Protein AF-H3AM82-F1 (afdb_monomer)

Radius of gyration: 38.77 Å; Cα contacts (8 Å, |Δi|>4): 24; chains: 1; bounding box: 71×53×118 Å

pLDDT: mean 71.91, std 22.45, range [28.64, 97.62]

InterPro domains:
  IPR007964 M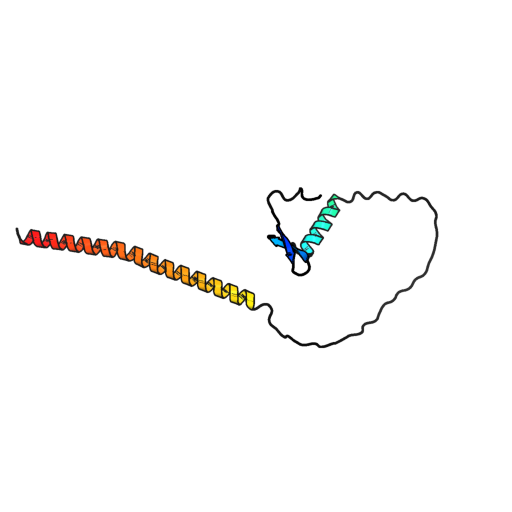ICOS complex subunit MIC19/MIC25 [PF05300] (30-139)
  IPR042860 MICOS complex subunit MIC25 [PTHR47609] (1-139)

Nearest PDB structures (foldseek):
  2baf-assembly1_A  TM=1.694E-01  e=1.705E+00  Bos taurus
  4u17-assembly2_B-2  TM=2.893E-01  e=9.163E+00  Homo sapiens

Sequence (139 aa):
MGGAGSRGRSVSFGRDEEERIRVLRGVRLSEDVVNRMKESSSVWGESKPHVMDTGPQRPTREKSPHVGTAGPLTSEFIGGRGGKNEFFPRRFEREQAMVQEELERLARLERRATSENPNLALLREQAMTDQERQRTKQL

Structure (mmCIF, N/CA/C/O backbone):
data_AF-H3AM82-F1
#
_entry.id   AF-H3AM82-F1
#
loop_
_atom_site.group_PDB
_atom_site.id
_atom_site.type_symbol
_atom_site.label_atom_id
_atom_site.label_alt_id
_atom_site.label_comp_id
_atom_site.label_asym_id
_atom_site.label_entity_id
_atom_site.label_seq_id
_atom_site.pdbx_PDB_ins_code
_atom_site.Cartn_x
_atom_site.Cartn_y
_atom_site.Cartn_z
_atom_site.occupancy
_atom_site.B_iso_or_equiv
_atom_site.auth_seq_id
_atom_site.auth_comp_id
_atom_site.auth_asym_id
_atom_site.auth_atom_id
_atom_site.pdbx_PDB_model_num
ATOM 1 N N . MET A 1 1 ? 29.550 13.675 -14.569 1.00 45.97 1 MET A N 1
ATOM 2 C CA . MET A 1 1 ? 28.864 13.144 -13.368 1.00 45.97 1 MET A CA 1
ATOM 3 C C . MET A 1 1 ? 27.475 13.778 -13.298 1.00 45.97 1 MET A C 1
ATOM 5 O O . MET A 1 1 ? 27.344 14.877 -12.781 1.00 45.97 1 MET A O 1
ATOM 9 N N . GLY A 1 2 ? 26.470 13.169 -13.938 1.00 56.69 2 GLY A N 1
ATOM 10 C CA . GLY A 1 2 ? 25.119 13.730 -14.073 1.00 56.69 2 GLY A CA 1
ATOM 11 C C . GLY A 1 2 ? 24.127 13.010 -13.163 1.00 56.69 2 GLY A C 1
ATOM 12 O O . GLY A 1 2 ? 23.842 11.839 -13.379 1.00 56.69 2 GLY A O 1
ATOM 13 N N . GLY A 1 3 ? 23.620 13.704 -12.145 1.00 54.62 3 GLY A N 1
ATOM 14 C CA . GLY A 1 3 ? 22.635 13.159 -11.202 1.00 54.62 3 GLY A CA 1
ATOM 15 C C . GLY A 1 3 ? 21.874 14.229 -10.414 1.00 54.62 3 GLY A C 1
ATOM 16 O O . GLY A 1 3 ? 21.333 13.941 -9.355 1.00 54.62 3 GLY A O 1
ATOM 17 N N . ALA A 1 4 ? 21.847 15.476 -10.891 1.00 53.22 4 ALA A N 1
ATOM 18 C CA . ALA A 1 4 ? 21.400 16.624 -10.095 1.00 53.22 4 ALA A CA 1
ATOM 19 C C . ALA A 1 4 ? 19.875 16.891 -10.111 1.00 53.22 4 ALA A C 1
ATOM 21 O O . ALA A 1 4 ? 19.436 17.896 -9.563 1.00 53.22 4 ALA A O 1
ATOM 22 N N . GLY A 1 5 ? 19.051 16.031 -10.728 1.00 57.28 5 GLY A N 1
ATOM 23 C CA . GLY A 1 5 ? 17.631 16.336 -10.986 1.00 57.28 5 GLY A CA 1
ATOM 24 C C . GLY A 1 5 ? 16.586 15.645 -10.098 1.00 57.28 5 GLY A C 1
ATOM 25 O O . GLY A 1 5 ? 15.449 16.103 -10.036 1.00 57.28 5 GLY A O 1
ATOM 26 N N . SER A 1 6 ? 16.909 14.548 -9.405 1.00 62.16 6 SER A N 1
ATOM 27 C CA . SER A 1 6 ? 15.907 13.726 -8.700 1.00 62.16 6 SER A CA 1
ATOM 28 C C . SER A 1 6 ? 15.916 13.960 -7.191 1.00 62.16 6 SER A C 1
ATOM 30 O O . SER A 1 6 ? 16.193 13.056 -6.401 1.00 62.16 6 SER A O 1
ATOM 32 N N . ARG A 1 7 ? 15.620 15.190 -6.767 1.00 59.44 7 ARG A N 1
ATOM 33 C CA . ARG A 1 7 ? 15.532 15.543 -5.344 1.00 59.44 7 ARG A CA 1
ATOM 34 C C . ARG A 1 7 ? 14.379 14.750 -4.692 1.00 59.44 7 ARG A C 1
ATOM 36 O O . ARG A 1 7 ? 13.219 15.099 -4.859 1.00 59.44 7 ARG A O 1
ATOM 43 N N . GLY A 1 8 ? 14.706 13.643 -4.012 1.00 72.50 8 GLY A N 1
ATOM 44 C CA . GLY A 1 8 ? 13.766 12.792 -3.257 1.00 72.50 8 GLY A CA 1
ATOM 45 C C . GLY A 1 8 ? 13.590 11.344 -3.743 1.00 72.50 8 GLY A C 1
ATOM 46 O O . GLY A 1 8 ? 12.859 10.589 -3.108 1.00 72.50 8 GLY A O 1
ATOM 47 N N . ARG A 1 9 ? 14.242 10.920 -4.835 1.00 79.38 9 ARG A N 1
ATOM 48 C CA . ARG A 1 9 ? 14.181 9.525 -5.320 1.00 79.38 9 ARG A CA 1
ATOM 49 C C . ARG A 1 9 ? 15.576 8.901 -5.287 1.00 79.38 9 ARG A C 1
ATOM 51 O O . ARG A 1 9 ? 16.477 9.415 -5.942 1.00 79.38 9 ARG A O 1
ATOM 58 N N . SER A 1 10 ? 15.750 7.816 -4.530 1.00 83.12 10 SER A N 1
ATOM 59 C CA . SER A 1 10 ? 16.997 7.043 -4.471 1.00 83.12 10 SER A CA 1
ATOM 60 C C . SER A 1 10 ? 16.877 5.738 -5.258 1.00 83.12 10 SER A C 1
ATOM 62 O O . SER A 1 10 ? 15.808 5.129 -5.326 1.00 83.12 10 SER A O 1
ATOM 64 N N . VAL A 1 11 ? 17.987 5.320 -5.864 1.00 89.06 11 VAL A N 1
ATOM 65 C CA . VAL A 1 11 ? 18.121 4.065 -6.611 1.00 89.06 11 VAL A CA 1
ATOM 66 C C . VAL A 1 11 ? 19.359 3.355 -6.081 1.00 89.06 11 VAL A C 1
ATOM 68 O O . VAL A 1 11 ? 20.389 4.000 -5.889 1.00 89.06 11 VAL A O 1
ATOM 71 N N . SER A 1 12 ? 19.267 2.051 -5.825 1.00 89.19 12 SER A N 1
ATOM 72 C CA . SER A 1 12 ? 20.429 1.237 -5.457 1.00 89.19 12 SER A CA 1
ATOM 73 C C . SER A 1 12 ? 20.853 0.339 -6.613 1.00 89.19 12 SER A C 1
ATOM 75 O O . SER A 1 12 ? 20.01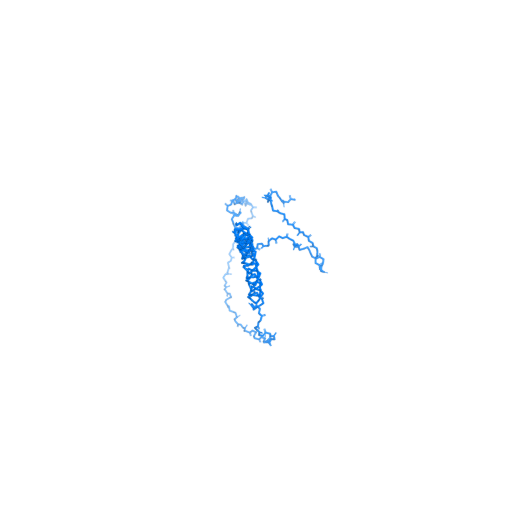6 -0.204 -7.339 1.00 89.19 12 SER A O 1
ATOM 77 N N . PHE A 1 13 ? 22.165 0.184 -6.768 1.00 93.44 13 PHE A N 1
ATOM 78 C CA . PHE A 1 13 ? 22.790 -0.621 -7.813 1.00 93.44 13 PHE A CA 1
ATOM 79 C C . PHE A 1 13 ? 23.539 -1.801 -7.189 1.00 93.44 13 PHE A C 1
ATOM 81 O O . PHE A 1 13 ? 24.046 -1.691 -6.075 1.00 93.44 13 PHE A O 1
ATOM 88 N N . GLY A 1 14 ? 23.613 -2.914 -7.910 1.00 93.94 14 GLY A N 1
ATOM 89 C CA . GLY A 1 14 ? 24.352 -4.119 -7.530 1.00 93.94 14 GLY A CA 1
ATOM 90 C C . GLY A 1 14 ? 24.839 -4.863 -8.768 1.00 93.94 14 GLY A C 1
ATOM 91 O O . GLY A 1 14 ? 24.479 -4.482 -9.881 1.00 93.94 14 GLY A O 1
ATOM 92 N N . ARG A 1 15 ? 25.660 -5.899 -8.593 1.00 95.81 15 ARG A N 1
ATOM 93 C CA . ARG A 1 15 ? 26.094 -6.780 -9.688 1.00 95.81 15 ARG A CA 1
ATOM 94 C C . ARG A 1 15 ? 25.287 -8.078 -9.706 1.00 95.81 15 ARG A C 1
ATOM 96 O O . ARG A 1 15 ? 24.867 -8.539 -8.648 1.00 95.81 15 ARG A O 1
ATOM 103 N N . ASP A 1 16 ? 25.037 -8.608 -10.899 1.00 91.06 16 ASP A N 1
ATOM 104 C CA . ASP A 1 16 ? 24.492 -9.956 -11.097 1.00 91.06 16 ASP A CA 1
ATOM 105 C C . ASP A 1 16 ? 25.603 -11.022 -11.153 1.00 91.06 16 ASP A C 1
ATOM 107 O O . ASP A 1 16 ? 26.782 -10.707 -11.004 1.00 91.06 16 ASP A O 1
ATOM 111 N N . GLU A 1 17 ? 25.216 -12.281 -11.371 1.00 93.06 17 GLU A N 1
ATOM 112 C CA . GLU A 1 17 ? 26.121 -13.437 -11.497 1.00 93.06 17 GLU A CA 1
ATOM 113 C C . GLU A 1 17 ? 27.089 -13.318 -12.689 1.00 93.06 17 GLU A C 1
ATOM 115 O O . GLU A 1 17 ? 28.150 -13.935 -12.694 1.00 93.06 17 GLU A O 1
ATOM 120 N N . GLU A 1 18 ? 26.760 -12.480 -13.677 1.00 95.62 18 GLU A N 1
ATOM 121 C CA . GLU A 1 18 ? 27.612 -12.165 -14.825 1.00 95.62 18 GLU A CA 1
ATOM 122 C C . GLU A 1 18 ? 28.394 -10.850 -14.643 1.00 95.62 18 GLU A C 1
ATOM 124 O O . GLU A 1 18 ? 28.855 -10.258 -15.621 1.00 95.62 18 GLU A O 1
ATOM 129 N N . GLU A 1 19 ? 28.526 -10.364 -13.404 1.00 92.75 19 GLU A N 1
ATOM 130 C CA . GLU A 1 19 ? 29.227 -9.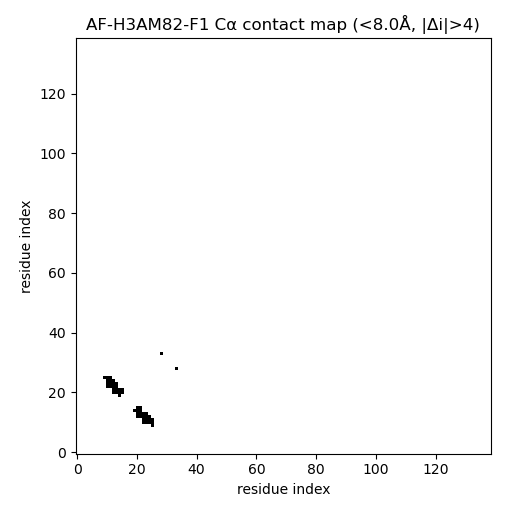127 -13.034 1.00 92.75 19 GLU A CA 1
ATOM 131 C C . GLU A 1 19 ? 28.654 -7.841 -13.677 1.00 92.75 19 GLU A C 1
ATOM 133 O O . GLU A 1 19 ? 29.288 -6.778 -13.671 1.00 92.75 19 GLU A O 1
ATOM 138 N N . ARG A 1 20 ? 27.424 -7.881 -14.203 1.00 95.19 20 ARG A N 1
ATOM 139 C CA . ARG A 1 20 ? 26.747 -6.729 -14.817 1.00 95.19 20 ARG A CA 1
ATOM 140 C C . ARG A 1 20 ? 26.046 -5.886 -13.766 1.00 95.19 20 ARG A C 1
ATOM 142 O O . ARG A 1 20 ? 25.338 -6.394 -12.899 1.00 95.19 20 ARG A O 1
ATOM 149 N N . ILE A 1 21 ? 26.171 -4.564 -13.891 1.00 93.50 21 ILE A N 1
ATOM 150 C CA . ILE A 1 21 ? 25.464 -3.620 -13.019 1.00 93.50 21 ILE A CA 1
ATOM 151 C C . ILE A 1 21 ? 23.961 -3.679 -13.308 1.00 93.50 21 ILE A C 1
ATOM 153 O O . ILE A 1 21 ? 23.512 -3.464 -14.435 1.00 93.50 21 ILE A O 1
ATOM 157 N N . ARG A 1 22 ? 23.172 -3.902 -12.261 1.00 90.88 22 ARG A N 1
ATOM 158 C CA . ARG A 1 22 ? 21.710 -3.877 -12.274 1.00 90.88 22 ARG A CA 1
ATOM 159 C C . ARG A 1 22 ? 21.170 -2.991 -11.166 1.00 90.88 22 ARG A C 1
ATOM 161 O O . ARG A 1 22 ? 21.858 -2.662 -10.203 1.00 90.88 22 ARG A O 1
ATOM 168 N N . VAL A 1 23 ? 19.906 -2.615 -11.307 1.00 90.81 23 VAL A N 1
ATOM 169 C CA . VAL A 1 23 ? 19.164 -1.906 -10.264 1.00 90.81 23 VAL A CA 1
ATOM 170 C C . VAL A 1 23 ? 18.641 -2.928 -9.257 1.00 90.81 23 VAL A C 1
ATOM 172 O O . VAL A 1 23 ? 17.904 -3.832 -9.638 1.00 90.81 23 VAL A O 1
ATOM 175 N N . LEU A 1 24 ? 19.009 -2.767 -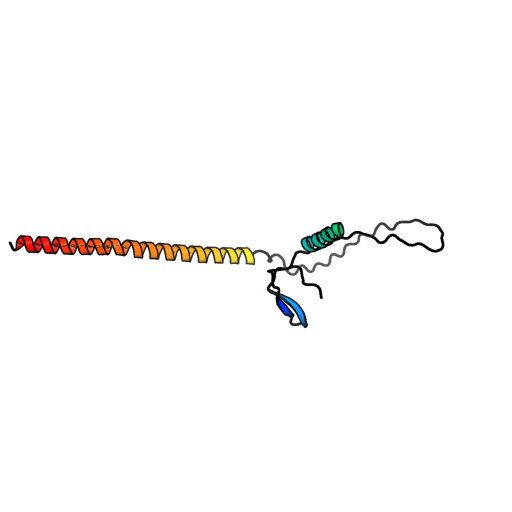7.985 1.00 87.69 24 LEU A N 1
ATOM 176 C CA . LEU A 1 24 ? 18.500 -3.581 -6.876 1.00 87.69 24 LEU A CA 1
ATOM 177 C C . LEU A 1 24 ? 17.181 -3.022 -6.331 1.00 87.69 24 LEU A C 1
ATOM 179 O O . LEU A 1 24 ? 16.270 -3.778 -6.009 1.00 87.69 24 LEU A O 1
ATOM 183 N N . ARG A 1 25 ? 17.066 -1.690 -6.235 1.00 88.38 25 ARG A N 1
ATOM 184 C CA . ARG A 1 25 ? 15.858 -1.001 -5.759 1.00 88.38 25 ARG A CA 1
ATOM 185 C C . ARG A 1 25 ? 15.594 0.246 -6.590 1.00 88.38 25 ARG A C 1
ATOM 187 O O . ARG A 1 25 ? 16.438 1.135 -6.667 1.00 88.38 25 ARG A O 1
ATOM 194 N N . GLY A 1 26 ? 14.403 0.316 -7.173 1.00 88.12 26 GLY A N 1
ATOM 195 C CA . GLY A 1 26 ? 13.940 1.429 -7.998 1.00 88.12 26 GLY A CA 1
ATOM 196 C C . GLY A 1 26 ? 12.900 0.968 -9.018 1.00 88.12 26 GLY A C 1
ATOM 197 O O . GLY A 1 26 ? 12.657 -0.227 -9.166 1.00 88.12 26 GLY A O 1
ATOM 198 N N . VAL A 1 27 ? 12.294 1.919 -9.728 1.00 87.75 27 VAL A N 1
ATOM 199 C CA . VAL A 1 27 ? 11.363 1.637 -10.830 1.00 87.75 27 VAL A CA 1
ATOM 200 C C . VAL A 1 27 ? 12.081 1.907 -12.146 1.00 87.75 27 VAL A C 1
ATOM 202 O O . VAL A 1 27 ? 12.599 3.004 -12.356 1.00 87.75 27 VAL A O 1
ATOM 205 N N . ARG A 1 28 ? 12.120 0.909 -13.035 1.00 88.06 28 ARG A N 1
ATOM 206 C CA . ARG A 1 28 ? 12.639 1.077 -14.394 1.00 88.06 28 ARG A CA 1
ATOM 207 C C . ARG A 1 28 ? 11.527 1.639 -15.275 1.00 88.06 28 ARG A C 1
ATOM 209 O O . ARG A 1 28 ? 10.415 1.119 -15.271 1.00 88.06 28 ARG A O 1
ATOM 216 N N . LEU A 1 29 ? 11.827 2.705 -16.006 1.00 90.50 29 LEU A N 1
ATOM 217 C CA . LEU A 1 29 ? 10.891 3.271 -16.973 1.00 90.50 29 LEU A CA 1
ATOM 218 C C . LEU A 1 29 ? 10.752 2.329 -18.176 1.00 90.50 29 LEU A C 1
ATOM 220 O O . LEU A 1 29 ? 11.717 1.653 -18.546 1.00 90.50 29 LEU A O 1
ATOM 224 N N . SER A 1 30 ? 9.562 2.291 -18.776 1.00 93.62 30 SER A N 1
ATOM 225 C CA . SER A 1 30 ? 9.356 1.601 -20.050 1.00 93.62 30 SER A CA 1
ATOM 226 C C . SER A 1 30 ? 10.083 2.330 -21.178 1.00 93.62 30 SER A C 1
ATOM 228 O O . SER A 1 30 ? 10.341 3.534 -21.094 1.00 93.62 30 SER A O 1
ATOM 230 N N . GLU A 1 31 ? 10.402 1.598 -22.242 1.00 94.06 31 GLU A N 1
ATOM 231 C CA . GLU A 1 31 ? 11.087 2.149 -23.413 1.00 94.06 31 GLU A CA 1
ATOM 232 C C . GLU A 1 31 ? 10.309 3.323 -24.027 1.00 94.06 31 GLU A C 1
ATOM 234 O O . GLU A 1 31 ? 10.893 4.373 -24.281 1.00 94.06 31 GLU A O 1
ATOM 239 N N . ASP A 1 32 ? 8.980 3.217 -24.110 1.00 95.75 32 ASP A N 1
ATOM 240 C CA . ASP A 1 32 ? 8.107 4.291 -24.604 1.00 95.75 32 ASP A CA 1
ATOM 241 C C . ASP A 1 32 ? 8.203 5.579 -23.775 1.00 95.75 32 ASP A C 1
ATOM 243 O O . ASP A 1 32 ? 8.192 6.687 -24.317 1.00 95.75 32 ASP A O 1
ATOM 247 N N . VAL A 1 33 ? 8.292 5.458 -22.445 1.00 93.25 33 VAL A N 1
ATOM 248 C CA . VAL A 1 33 ? 8.433 6.617 -21.550 1.00 93.25 33 VAL A CA 1
ATOM 249 C C . VAL A 1 33 ? 9.818 7.235 -21.712 1.00 93.25 33 VAL A C 1
ATOM 251 O O . VAL A 1 33 ? 9.937 8.458 -21.764 1.00 93.25 33 VAL A O 1
ATOM 254 N N . VAL A 1 34 ? 10.858 6.410 -21.847 1.00 92.50 34 VAL A N 1
ATOM 255 C CA . VAL A 1 34 ? 12.227 6.880 -22.091 1.00 92.50 34 VAL A CA 1
ATOM 256 C C . VAL A 1 34 ? 12.332 7.612 -23.431 1.00 92.50 34 VAL A C 1
ATOM 258 O O . VAL A 1 34 ? 12.905 8.700 -23.475 1.00 92.50 34 VAL A O 1
ATOM 261 N N . ASN A 1 35 ? 11.757 7.065 -24.503 1.00 93.69 35 ASN A N 1
ATOM 262 C CA . ASN A 1 35 ? 11.776 7.676 -25.834 1.00 93.69 35 ASN A CA 1
ATOM 263 C C . ASN A 1 35 ? 11.051 9.020 -25.836 1.00 93.69 35 ASN A C 1
ATOM 265 O O . ASN A 1 35 ? 11.623 10.027 -26.247 1.00 93.69 35 ASN A O 1
ATOM 269 N N . ARG A 1 36 ? 9.866 9.080 -25.226 1.00 93.62 36 ARG A N 1
ATOM 270 C CA . ARG A 1 36 ? 9.134 10.337 -25.053 1.00 93.62 36 ARG A CA 1
ATOM 271 C C . ARG A 1 36 ? 9.916 11.359 -24.237 1.00 93.62 36 ARG A C 1
ATOM 273 O O . ARG A 1 36 ? 9.899 12.535 -24.569 1.00 93.62 36 ARG A O 1
ATOM 280 N N . MET A 1 37 ? 10.608 10.938 -23.175 1.00 90.00 37 MET A N 1
ATOM 281 C CA . MET A 1 37 ? 11.442 11.846 -22.382 1.00 90.00 37 MET A CA 1
ATOM 282 C C . MET A 1 37 ? 12.612 12.396 -23.201 1.00 90.00 37 MET A C 1
ATOM 284 O O . MET A 1 37 ? 12.895 13.590 -23.121 1.00 90.00 37 MET A O 1
ATOM 288 N N . LYS A 1 38 ? 13.247 11.562 -24.030 1.00 89.00 38 LYS A N 1
ATOM 289 C CA . LYS A 1 38 ? 14.289 11.995 -24.968 1.00 89.00 38 LYS A CA 1
ATOM 290 C C . LYS A 1 38 ? 13.751 13.000 -25.985 1.00 89.00 38 LYS A C 1
ATOM 292 O O . LYS A 1 38 ? 14.316 14.080 -26.105 1.00 89.00 38 LYS A O 1
ATOM 297 N N . GLU A 1 39 ? 12.639 12.686 -26.643 1.00 85.94 39 GLU A N 1
ATOM 298 C CA . GLU A 1 39 ? 11.977 13.566 -27.615 1.00 85.94 39 GLU A CA 1
ATOM 299 C C . GLU A 1 39 ? 11.522 14.881 -26.967 1.00 85.94 39 GLU A C 1
ATOM 301 O O . GLU A 1 39 ? 11.774 15.955 -27.505 1.00 85.94 39 GLU A O 1
ATOM 306 N N . SER A 1 40 ? 10.938 14.816 -25.764 1.00 78.38 40 SER A N 1
ATOM 307 C CA . SER A 1 40 ? 10.518 15.989 -24.984 1.00 78.38 40 SER A CA 1
ATOM 308 C C . SER A 1 40 ? 11.696 16.878 -24.568 1.00 78.38 40 SER A C 1
ATOM 310 O O . SER A 1 40 ? 11.562 18.098 -24.514 1.00 78.38 40 SER A O 1
ATOM 312 N N . SER A 1 41 ? 12.869 16.282 -24.325 1.00 68.69 41 SER A N 1
ATOM 313 C CA . SER A 1 41 ? 14.108 17.017 -24.065 1.00 68.69 41 SER A CA 1
ATOM 314 C C . SER A 1 41 ? 14.693 17.630 -25.339 1.00 68.69 41 SER A C 1
ATOM 316 O O . SER A 1 41 ? 15.342 18.670 -25.252 1.00 68.69 41 SER A O 1
ATOM 318 N N . SER A 1 42 ? 14.468 17.028 -26.512 1.00 60.41 42 SER A N 1
ATOM 319 C CA . SER A 1 42 ? 14.882 17.592 -27.802 1.00 60.41 42 SER A CA 1
ATOM 320 C C . SER A 1 42 ? 14.098 18.859 -28.158 1.00 60.41 42 SER A C 1
ATOM 322 O O . SER A 1 42 ? 14.690 19.790 -28.695 1.00 60.41 42 SER A O 1
ATOM 324 N N . VAL A 1 43 ? 12.820 18.973 -27.765 1.00 58.22 43 VAL A N 1
ATOM 325 C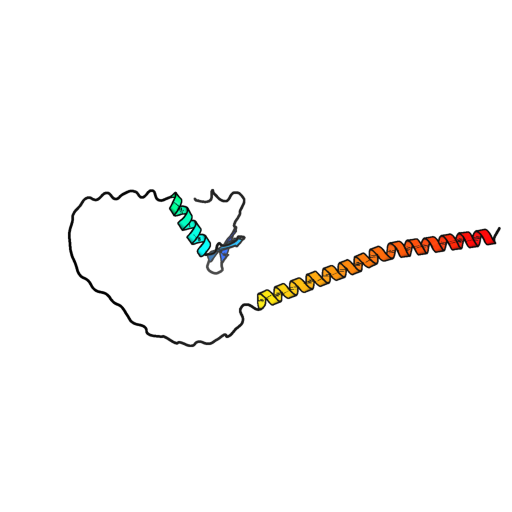 CA . VAL A 1 43 ? 12.003 20.188 -28.008 1.00 58.22 43 VAL A CA 1
ATOM 326 C C . VAL A 1 43 ? 12.502 21.422 -27.237 1.00 58.22 43 VAL A C 1
ATOM 328 O O . VAL A 1 43 ? 12.154 22.545 -27.586 1.00 58.22 43 VAL A O 1
ATOM 331 N N . TRP A 1 44 ? 13.329 21.233 -26.204 1.00 50.25 44 TRP A N 1
ATOM 332 C CA . TRP A 1 44 ? 13.964 22.306 -25.422 1.00 50.25 44 TRP A CA 1
ATOM 333 C C . TRP A 1 44 ? 15.470 22.464 -25.702 1.00 50.25 44 TRP A C 1
ATOM 335 O O . TRP A 1 44 ? 16.132 23.276 -25.059 1.00 50.25 44 TRP A O 1
ATOM 345 N N . GLY A 1 45 ? 16.018 21.702 -26.654 1.00 51.84 45 GLY A N 1
ATOM 346 C CA . GLY A 1 45 ? 17.458 21.614 -26.909 1.00 51.84 45 GLY A CA 1
ATOM 347 C C . GLY A 1 45 ? 17.858 21.637 -28.382 1.00 51.84 45 GLY A C 1
ATOM 348 O O . GLY A 1 45 ? 18.977 21.243 -28.695 1.00 51.84 45 GLY A O 1
ATOM 349 N N . GLU A 1 46 ? 16.986 22.085 -29.288 1.00 44.72 46 GLU A N 1
ATOM 350 C CA . GLU A 1 46 ? 17.328 22.243 -30.704 1.00 44.72 46 GLU A CA 1
ATOM 351 C C . GLU A 1 46 ? 17.673 23.700 -31.047 1.00 44.72 46 GLU A C 1
ATOM 353 O O . GLU A 1 46 ? 17.056 24.341 -31.892 1.00 44.72 46 GLU A O 1
ATOM 358 N N . SER A 1 47 ? 18.730 24.224 -30.426 1.00 43.28 47 SER A N 1
ATOM 359 C CA . SER A 1 47 ? 19.633 25.123 -31.146 1.00 43.28 47 SER A CA 1
ATOM 360 C C . SER A 1 47 ? 20.681 24.265 -31.858 1.00 43.28 47 SER A C 1
ATOM 362 O O . SER A 1 47 ? 21.757 23.973 -31.342 1.00 43.28 47 SER A O 1
ATOM 364 N N . LYS A 1 48 ? 20.347 23.847 -33.084 1.00 53.12 48 LYS A N 1
ATOM 365 C CA . LYS A 1 48 ? 21.343 23.453 -34.093 1.00 53.12 48 LYS A CA 1
ATOM 366 C C . LYS A 1 48 ? 22.436 24.529 -34.170 1.00 53.12 48 LYS A C 1
ATOM 368 O O . LYS A 1 48 ? 22.078 25.697 -34.334 1.00 53.12 48 LYS A O 1
ATOM 373 N N . PRO A 1 49 ? 23.738 24.199 -34.214 1.00 39.00 49 PRO A N 1
ATOM 374 C CA . PRO A 1 49 ? 24.660 25.031 -34.952 1.00 39.00 49 PRO A CA 1
ATOM 375 C C . PRO A 1 49 ? 24.495 24.697 -36.434 1.00 39.00 49 PRO A C 1
ATOM 377 O O . PRO A 1 49 ? 24.711 23.578 -36.899 1.00 39.00 49 PRO A O 1
ATOM 380 N N . HIS A 1 50 ? 24.031 25.717 -37.137 1.00 40.78 50 HIS A N 1
ATOM 381 C CA . HIS A 1 50 ? 24.058 25.874 -38.574 1.00 40.78 50 HIS A CA 1
ATOM 382 C C . HIS A 1 50 ? 25.416 25.432 -39.152 1.00 40.78 50 HIS A C 1
ATOM 384 O O . HIS A 1 50 ? 26.474 25.766 -38.622 1.00 40.78 50 HIS A O 1
ATOM 390 N N . VAL A 1 51 ? 25.354 24.684 -40.250 1.00 41.19 51 VAL A N 1
ATOM 391 C CA . VAL A 1 51 ? 26.467 24.340 -41.143 1.00 41.19 51 VAL A CA 1
ATOM 392 C C . VAL A 1 51 ? 27.341 25.557 -41.471 1.00 41.19 51 VAL A C 1
ATOM 394 O O . VAL A 1 51 ? 26.813 26.610 -41.831 1.00 41.19 51 VAL A O 1
ATOM 397 N N . MET A 1 52 ? 28.664 25.371 -41.414 1.00 33.66 52 MET A N 1
ATOM 398 C CA . MET A 1 52 ? 29.626 26.136 -42.208 1.00 33.66 52 MET A CA 1
ATOM 399 C C . MET A 1 52 ? 30.234 25.187 -43.241 1.00 33.66 52 MET A C 1
ATOM 401 O O . MET A 1 52 ? 30.979 24.265 -42.916 1.00 33.66 52 MET A O 1
ATOM 405 N N . ASP A 1 53 ? 29.797 25.410 -44.473 1.00 40.38 53 ASP A N 1
ATOM 406 C CA . ASP A 1 53 ? 30.304 24.891 -45.735 1.00 40.38 53 ASP A CA 1
ATOM 407 C C . ASP A 1 53 ? 31.557 25.681 -46.140 1.00 40.38 53 ASP A C 1
ATOM 409 O O . ASP A 1 53 ? 31.498 26.907 -46.212 1.00 40.38 53 ASP A O 1
ATOM 413 N N . THR A 1 54 ? 32.656 24.980 -46.435 1.00 33.59 54 THR A N 1
ATOM 414 C CA . THR A 1 54 ? 33.670 25.414 -47.410 1.00 33.59 54 THR A CA 1
ATOM 415 C C . THR A 1 54 ? 34.337 24.202 -48.085 1.00 33.59 54 THR A C 1
ATOM 417 O O . THR A 1 54 ? 35.445 23.802 -47.739 1.00 33.59 54 THR A O 1
ATOM 420 N N . GLY A 1 55 ? 33.679 23.679 -49.131 1.00 28.64 55 GLY A N 1
ATOM 421 C CA . GLY A 1 55 ? 34.343 23.375 -50.417 1.00 28.64 55 GLY A CA 1
ATOM 422 C C . GLY A 1 55 ? 34.516 21.901 -50.855 1.00 28.64 55 GLY A C 1
ATOM 423 O O . GLY A 1 55 ? 34.790 21.038 -50.028 1.00 28.64 55 GLY A O 1
ATOM 424 N N . PRO A 1 56 ? 34.517 21.608 -52.179 1.00 42.16 56 PRO A N 1
ATOM 425 C CA . PRO A 1 56 ? 33.638 22.118 -53.232 1.00 42.16 56 PRO A CA 1
ATOM 426 C C . PRO A 1 56 ? 32.778 21.015 -53.911 1.00 42.16 56 PRO A C 1
ATOM 428 O O . PRO A 1 56 ? 33.100 19.832 -53.940 1.00 42.16 56 PRO A O 1
ATOM 431 N N . GLN A 1 57 ? 31.667 21.491 -54.477 1.00 36.00 57 GLN A N 1
ATOM 432 C CA . GLN A 1 57 ? 30.647 20.893 -55.366 1.00 36.00 57 GLN A CA 1
ATOM 433 C C . GLN A 1 57 ? 31.231 20.066 -56.549 1.00 36.00 57 GLN A C 1
ATOM 435 O O . GLN A 1 57 ? 32.355 20.346 -56.942 1.00 36.00 57 GLN A O 1
ATOM 440 N N . ARG A 1 58 ? 30.601 19.128 -57.294 1.00 41.88 58 ARG A N 1
ATOM 441 C CA . ARG A 1 58 ? 29.233 18.614 -57.636 1.00 41.88 58 ARG A CA 1
ATOM 442 C C . ARG A 1 58 ? 29.464 17.492 -58.730 1.00 41.88 58 ARG A C 1
ATOM 444 O O . ARG A 1 58 ? 30.613 17.358 -59.139 1.00 41.88 58 ARG A O 1
ATOM 451 N N . PRO A 1 59 ? 28.478 16.884 -59.449 1.00 50.19 59 PRO A N 1
ATOM 452 C CA . PRO A 1 59 ? 27.195 16.237 -59.097 1.00 50.19 59 PRO A CA 1
ATOM 453 C C . PRO A 1 59 ? 26.868 14.912 -59.879 1.00 50.19 59 PRO A C 1
ATOM 455 O O . PRO A 1 59 ? 27.533 14.557 -60.844 1.00 50.19 59 PRO A O 1
ATOM 458 N N . THR A 1 60 ? 25.689 14.326 -59.574 1.00 32.78 60 THR A N 1
ATOM 459 C CA . THR A 1 60 ? 24.813 13.441 -60.409 1.00 32.78 60 THR A CA 1
ATOM 460 C C . THR A 1 60 ? 25.269 11.993 -60.655 1.00 32.78 60 THR A C 1
ATOM 462 O O . THR A 1 60 ? 26.447 11.761 -60.842 1.00 32.78 60 THR A O 1
ATOM 465 N N . ARG A 1 61 ? 24.436 10.946 -60.756 1.00 37.72 61 ARG A N 1
ATOM 466 C CA . ARG A 1 61 ? 22.988 10.643 -60.620 1.00 37.72 61 ARG A CA 1
ATOM 467 C C . ARG A 1 61 ? 22.886 9.146 -60.967 1.00 37.72 61 ARG A C 1
ATOM 469 O O . ARG A 1 61 ? 23.547 8.765 -61.914 1.00 37.72 61 ARG A O 1
ATOM 476 N N . GLU A 1 62 ? 22.061 8.356 -60.270 1.00 33.84 62 GLU A N 1
ATOM 477 C CA . GLU A 1 62 ? 21.213 7.253 -60.809 1.00 33.84 62 GLU A CA 1
ATOM 478 C C . GLU A 1 62 ? 20.664 6.405 -59.639 1.00 33.84 62 GLU A C 1
ATOM 480 O O . GLU A 1 62 ? 21.411 5.836 -58.859 1.00 33.84 62 GLU A O 1
ATOM 485 N N . LYS A 1 63 ? 19.385 6.544 -59.259 1.00 36.06 63 LYS A N 1
ATOM 486 C CA . LYS A 1 63 ? 18.239 5.717 -59.702 1.00 36.06 63 LYS A CA 1
ATOM 487 C C . LYS A 1 63 ? 18.527 4.204 -59.731 1.00 36.06 63 LYS A C 1
ATOM 489 O O . LYS A 1 63 ? 19.033 3.724 -60.733 1.00 36.06 63 LYS A O 1
ATOM 494 N N . SER A 1 64 ? 18.069 3.452 -58.721 1.00 40.72 64 SER A N 1
ATOM 495 C CA . SER A 1 64 ? 16.885 2.566 -58.830 1.00 40.72 64 SER A CA 1
ATOM 496 C C . SER A 1 64 ? 16.689 1.630 -57.615 1.00 40.72 64 SER A C 1
ATOM 498 O O . SER A 1 64 ? 17.600 1.492 -56.802 1.00 40.72 64 SER A O 1
ATOM 500 N N . PRO A 1 65 ? 15.480 1.046 -57.446 1.00 45.72 65 PRO A N 1
ATOM 501 C CA . PRO A 1 65 ? 14.969 0.498 -56.190 1.00 45.72 65 PRO A CA 1
ATOM 502 C C . PRO A 1 65 ? 15.175 -1.020 -56.083 1.00 45.72 65 PRO A C 1
ATOM 504 O O . PRO A 1 65 ? 15.113 -1.715 -57.093 1.00 45.72 65 PRO A O 1
ATOM 507 N N . HIS A 1 66 ? 15.291 -1.563 -54.867 1.00 38.22 66 HIS A N 1
ATOM 508 C CA . HIS A 1 66 ? 15.055 -2.994 -54.650 1.00 38.22 66 HIS A CA 1
ATOM 509 C C . HIS A 1 66 ? 13.899 -3.197 -53.669 1.00 38.22 66 HIS A C 1
ATOM 511 O O . HIS A 1 66 ? 14.050 -3.181 -52.451 1.00 38.22 66 HIS A O 1
ATOM 517 N N . VAL A 1 67 ? 12.715 -3.372 -54.251 1.00 41.94 67 VAL A N 1
ATOM 518 C CA . VAL A 1 67 ? 11.602 -4.094 -53.634 1.00 41.94 67 VAL A CA 1
ATOM 519 C C . VAL A 1 67 ? 11.909 -5.587 -53.714 1.00 41.94 67 VAL A C 1
ATOM 521 O O . VAL A 1 67 ? 12.288 -6.071 -54.778 1.00 41.94 67 VAL A O 1
ATOM 524 N N . GLY A 1 68 ? 11.658 -6.295 -52.612 1.00 36.44 68 GLY A N 1
ATOM 525 C CA . GLY A 1 68 ? 11.245 -7.697 -52.615 1.00 36.44 68 GLY A CA 1
ATOM 526 C C . GLY A 1 68 ? 12.342 -8.719 -52.342 1.00 36.44 68 GLY A C 1
ATOM 527 O O . GLY A 1 68 ? 13.184 -8.967 -53.192 1.00 36.44 68 GLY A O 1
ATOM 528 N N . THR A 1 69 ? 12.241 -9.407 -51.202 1.00 37.28 69 THR A N 1
ATOM 529 C CA . THR A 1 69 ? 12.035 -10.866 -51.187 1.00 37.28 69 THR A CA 1
ATOM 530 C C . THR A 1 69 ? 11.419 -11.257 -49.844 1.00 37.28 69 THR A C 1
ATOM 532 O O . THR A 1 69 ? 12.057 -11.198 -48.796 1.00 37.28 69 THR A O 1
ATOM 535 N N . ALA A 1 70 ? 10.141 -11.628 -49.892 1.00 42.16 70 ALA A N 1
ATOM 536 C CA . ALA A 1 70 ? 9.504 -12.446 -48.877 1.00 42.16 70 ALA A CA 1
ATOM 537 C C . ALA A 1 70 ? 10.050 -13.878 -48.988 1.00 42.16 70 ALA A C 1
ATOM 539 O O . ALA A 1 70 ? 10.170 -14.409 -50.090 1.00 42.16 70 ALA A O 1
ATOM 540 N N . GLY A 1 71 ? 10.340 -14.502 -47.851 1.00 36.84 71 GLY A N 1
ATOM 541 C CA . GLY A 1 71 ? 10.653 -15.923 -47.751 1.00 36.84 71 GLY A CA 1
ATOM 542 C C . GLY A 1 71 ? 10.499 -16.382 -46.297 1.00 36.84 71 GLY A C 1
ATOM 543 O O . GLY A 1 71 ? 11.176 -15.819 -45.436 1.00 36.84 71 GLY A O 1
ATOM 544 N N . PRO A 1 72 ? 9.593 -17.329 -45.990 1.00 48.38 72 PRO A N 1
ATOM 545 C CA . PRO A 1 72 ? 9.280 -17.737 -44.628 1.00 48.38 72 PRO A CA 1
ATOM 546 C C . PRO A 1 72 ? 10.271 -18.805 -44.158 1.00 48.38 72 PRO A C 1
ATOM 548 O O . PRO A 1 72 ? 10.504 -19.790 -44.852 1.00 48.38 72 PRO A O 1
ATOM 551 N N . LEU A 1 73 ? 10.812 -18.652 -42.952 1.00 44.56 73 LEU A N 1
ATOM 552 C CA . LEU A 1 73 ? 11.412 -19.767 -42.225 1.00 44.56 73 LEU A CA 1
ATOM 553 C C . LEU A 1 73 ? 10.510 -20.093 -41.043 1.00 44.56 73 LEU A C 1
ATOM 555 O O . LEU A 1 73 ? 10.680 -19.612 -39.925 1.00 44.56 73 LEU A O 1
ATOM 559 N N . THR A 1 74 ? 9.512 -20.922 -41.334 1.00 48.59 74 THR A N 1
ATOM 560 C CA . THR A 1 74 ? 8.911 -21.814 -40.351 1.00 48.59 74 THR A CA 1
ATOM 561 C C . THR A 1 74 ? 10.010 -22.741 -39.835 1.00 48.59 74 THR A C 1
ATOM 563 O O . THR A 1 74 ? 10.437 -23.655 -40.535 1.00 48.59 74 THR A O 1
ATOM 566 N N . SER A 1 75 ? 10.478 -22.500 -38.615 1.00 43.06 75 SER A N 1
ATOM 567 C CA . SER A 1 75 ? 11.094 -23.541 -37.798 1.00 43.06 75 SER A CA 1
ATOM 568 C C . SER A 1 75 ? 10.301 -23.613 -36.508 1.00 43.06 75 SER A C 1
ATOM 570 O O . SER A 1 75 ? 10.457 -22.815 -35.583 1.00 43.06 75 SER A O 1
ATOM 572 N N . GLU A 1 76 ? 9.353 -24.540 -36.528 1.00 47.78 76 GLU A N 1
ATOM 573 C CA . GLU A 1 76 ? 8.636 -25.004 -35.364 1.00 47.78 76 GLU A CA 1
ATOM 574 C C . GLU A 1 76 ? 9.639 -25.616 -34.381 1.00 47.78 76 GLU A C 1
ATOM 576 O O . GLU A 1 76 ? 10.085 -26.746 -34.536 1.00 47.78 76 GLU A O 1
ATOM 581 N N . PHE A 1 77 ? 9.945 -24.886 -33.314 1.00 40.12 77 PHE A N 1
ATOM 582 C CA . PHE A 1 77 ? 10.070 -25.511 -32.003 1.00 40.12 77 PHE A CA 1
ATOM 583 C C . PHE A 1 77 ? 8.903 -25.022 -31.154 1.00 40.12 77 PHE A C 1
ATOM 585 O O . PHE A 1 77 ? 9.010 -24.162 -30.280 1.00 40.12 77 PHE A O 1
ATOM 592 N N . ILE A 1 78 ? 7.739 -25.599 -31.457 1.00 49.38 78 ILE A N 1
ATOM 593 C CA . ILE A 1 78 ? 6.637 -25.713 -30.511 1.00 49.38 78 ILE A CA 1
ATOM 594 C C . ILE A 1 78 ? 7.145 -26.600 -29.372 1.00 49.38 78 ILE A C 1
ATOM 596 O O . ILE A 1 78 ? 7.093 -27.823 -29.425 1.00 49.38 78 ILE A O 1
ATOM 600 N N . GLY A 1 79 ? 7.653 -25.951 -28.332 1.00 42.62 79 GLY A N 1
ATOM 601 C CA . GLY A 1 79 ? 8.028 -26.563 -27.066 1.00 42.62 79 GLY A CA 1
ATOM 602 C C . GLY A 1 79 ? 7.634 -25.634 -25.928 1.00 42.62 79 GLY A C 1
ATOM 603 O O . GLY A 1 79 ? 8.489 -25.002 -25.323 1.00 42.62 79 GLY A O 1
ATOM 604 N N . GLY A 1 80 ? 6.329 -25.505 -25.677 1.00 37.84 80 GLY A N 1
ATOM 605 C CA . GLY A 1 80 ? 5.815 -24.773 -24.514 1.00 37.84 80 GLY A CA 1
ATOM 606 C C . GLY A 1 80 ? 4.612 -23.889 -24.809 1.00 37.84 80 GLY A C 1
ATOM 607 O O . GLY A 1 80 ? 4.681 -22.667 -24.699 1.00 37.84 80 GLY A O 1
ATOM 608 N N . ARG A 1 81 ? 3.494 -24.526 -25.163 1.00 47.16 81 ARG A N 1
ATOM 609 C CA . ARG A 1 81 ? 2.152 -23.944 -25.072 1.00 47.16 81 ARG A CA 1
ATOM 610 C C . ARG A 1 81 ? 1.916 -23.358 -23.672 1.00 47.16 81 ARG A C 1
ATOM 612 O O . ARG A 1 81 ? 2.213 -24.017 -22.686 1.00 47.16 81 ARG A O 1
ATOM 619 N N . GLY A 1 82 ? 1.332 -22.159 -23.637 1.00 48.28 82 GLY A N 1
ATOM 620 C CA . GLY A 1 82 ? 0.382 -21.684 -22.621 1.00 48.28 82 GLY A CA 1
ATOM 621 C C . GLY A 1 82 ? 0.786 -21.795 -21.149 1.00 48.28 82 GLY A C 1
ATOM 622 O O . GLY A 1 82 ? 0.546 -22.812 -20.514 1.00 48.28 82 GLY A O 1
ATOM 623 N N . GLY A 1 83 ? 1.279 -20.704 -20.559 1.00 52.16 83 GLY A N 1
ATOM 624 C CA . GLY A 1 83 ? 1.407 -20.647 -19.100 1.00 52.16 83 GLY A CA 1
ATOM 625 C C . GLY A 1 83 ? 2.185 -19.454 -18.566 1.00 52.16 83 GLY A C 1
ATOM 626 O O . GLY A 1 83 ? 3.12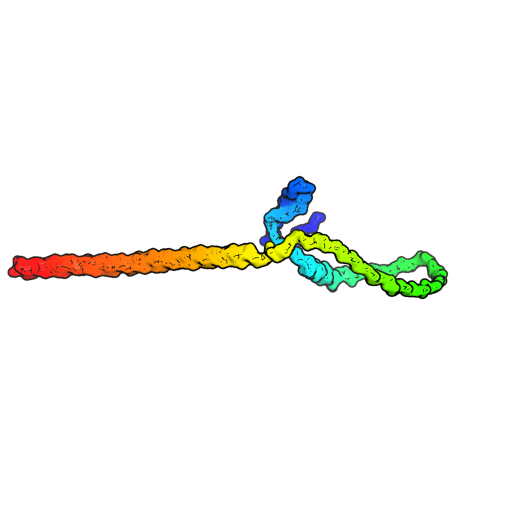1 -19.641 -17.800 1.00 52.16 83 GLY A O 1
ATOM 627 N N . LYS A 1 84 ? 1.872 -18.221 -18.983 1.00 57.44 84 LYS A N 1
ATOM 628 C CA . LYS A 1 84 ? 2.588 -17.033 -18.473 1.00 57.44 84 LYS A CA 1
ATOM 629 C C . LYS A 1 84 ? 1.694 -15.865 -18.075 1.00 57.44 84 LYS A C 1
ATOM 631 O O . LYS A 1 84 ? 2.152 -14.742 -18.144 1.00 57.44 84 LYS A O 1
ATOM 636 N N . ASN A 1 85 ? 0.460 -16.114 -17.632 1.00 53.38 85 ASN A N 1
ATOM 637 C CA . ASN A 1 85 ? -0.340 -15.086 -16.948 1.00 53.38 85 ASN A CA 1
ATOM 638 C C . ASN A 1 85 ? -1.300 -15.630 -15.875 1.00 53.38 85 ASN A C 1
ATOM 640 O O . ASN A 1 85 ? -2.113 -14.876 -15.364 1.00 53.38 85 ASN A O 1
ATOM 644 N N . GLU A 1 86 ? -1.205 -16.903 -15.476 1.00 53.78 86 GLU A N 1
ATOM 645 C CA . GLU A 1 86 ? -2.059 -17.440 -14.401 1.00 53.78 86 GLU A CA 1
ATOM 646 C C . GLU A 1 86 ? -1.430 -17.336 -13.005 1.00 53.78 86 GLU A C 1
ATOM 648 O O . GLU A 1 86 ? -2.128 -17.429 -12.002 1.00 53.78 86 GLU A O 1
ATOM 653 N N . PHE A 1 87 ? -0.117 -17.113 -12.901 1.00 54.75 87 PHE A N 1
ATOM 654 C CA . PHE A 1 87 ? 0.550 -17.024 -11.596 1.00 54.75 87 PHE A CA 1
ATOM 655 C C . PHE A 1 87 ? 0.221 -15.730 -10.838 1.00 54.75 87 PHE A C 1
ATOM 657 O O . PHE A 1 87 ? 0.157 -15.746 -9.612 1.00 54.75 87 PHE A O 1
ATOM 664 N N . PHE A 1 88 ? -0.002 -14.623 -11.550 1.00 55.88 88 PHE A N 1
ATOM 665 C CA . PHE A 1 88 ? -0.379 -13.335 -10.962 1.00 55.88 88 PHE A CA 1
ATOM 666 C C . PHE A 1 88 ? -1.822 -13.304 -10.433 1.00 55.88 88 PHE A C 1
ATOM 668 O O . PHE A 1 88 ? -1.982 -12.956 -9.263 1.00 55.88 88 PHE A O 1
ATOM 675 N N . PRO A 1 89 ? -2.859 -13.720 -11.193 1.00 71.44 89 PRO A N 1
ATOM 676 C CA . PRO A 1 89 ? -4.218 -13.779 -10.662 1.00 71.44 89 PRO A CA 1
ATOM 677 C C . PRO A 1 89 ? -4.336 -14.800 -9.528 1.00 71.44 89 PRO A C 1
ATOM 679 O O . PRO A 1 89 ? -4.926 -14.477 -8.507 1.00 71.44 89 PRO A O 1
ATOM 682 N N . ARG A 1 90 ? -3.686 -15.973 -9.623 1.00 77.25 90 ARG A N 1
ATOM 683 C CA . ARG A 1 90 ? -3.725 -16.983 -8.547 1.00 77.25 90 ARG A CA 1
ATOM 684 C C . ARG A 1 90 ? -3.073 -16.502 -7.246 1.00 77.25 90 ARG A C 1
ATOM 686 O O . ARG A 1 90 ? -3.536 -16.854 -6.165 1.00 77.25 90 ARG A O 1
ATOM 693 N N . ARG A 1 91 ? -1.992 -15.712 -7.319 1.00 88.12 91 A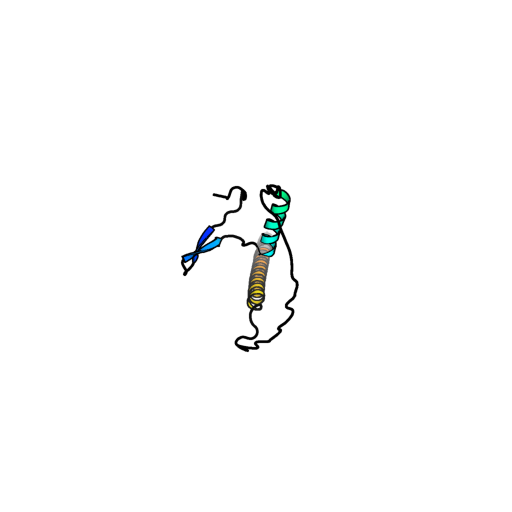RG A N 1
ATOM 694 C CA . ARG A 1 91 ? -1.378 -15.108 -6.120 1.00 88.12 91 ARG A CA 1
ATOM 695 C C . ARG A 1 91 ? -2.246 -14.001 -5.540 1.00 88.12 91 ARG A C 1
ATOM 697 O O . ARG A 1 91 ? -2.481 -14.010 -4.339 1.00 88.12 91 ARG A O 1
ATOM 704 N N . PHE A 1 92 ? -2.745 -13.103 -6.384 1.00 88.69 92 PHE A N 1
ATOM 705 C CA . PHE A 1 92 ? -3.623 -12.019 -5.955 1.00 88.69 92 PHE A CA 1
ATOM 706 C C . PHE A 1 92 ? -4.901 -12.554 -5.294 1.00 88.69 92 PHE A C 1
ATOM 708 O O . PHE A 1 92 ? -5.281 -12.094 -4.226 1.00 88.69 92 PHE A O 1
ATOM 715 N N . GLU A 1 93 ? -5.521 -13.579 -5.873 1.00 93.25 93 GLU A N 1
ATOM 716 C CA . GLU A 1 93 ? -6.713 -14.231 -5.324 1.00 93.25 93 GLU A CA 1
ATOM 717 C C . GLU A 1 93 ? -6.435 -14.897 -3.969 1.00 93.25 93 GLU A C 1
ATOM 719 O O . GLU A 1 93 ? -7.212 -14.748 -3.027 1.00 93.25 93 GLU A O 1
ATOM 724 N N . ARG A 1 94 ? -5.277 -15.554 -3.823 1.00 92.19 94 ARG A N 1
ATOM 725 C CA . ARG A 1 94 ? -4.837 -16.098 -2.532 1.00 92.19 94 ARG A CA 1
ATOM 726 C C . ARG A 1 94 ? -4.626 -14.999 -1.488 1.00 92.19 94 ARG A C 1
ATOM 728 O O . ARG A 1 94 ? -4.988 -15.186 -0.332 1.00 92.19 94 ARG A O 1
ATOM 735 N N . GLU A 1 95 ? -4.031 -13.874 -1.875 1.00 93.06 95 GLU A N 1
ATOM 736 C CA . GLU A 1 95 ? -3.844 -12.723 -0.985 1.00 93.06 95 GLU A CA 1
ATOM 737 C C . GLU A 1 95 ? -5.186 -12.113 -0.562 1.00 93.06 95 GLU A C 1
ATOM 739 O O . GLU A 1 95 ? -5.379 -11.854 0.623 1.00 93.06 95 GLU A O 1
ATOM 744 N N . GLN A 1 96 ? -6.143 -11.977 -1.486 1.00 95.75 96 GLN A N 1
ATOM 745 C CA . GLN A 1 96 ? -7.507 -11.536 -1.176 1.00 95.75 96 GLN A CA 1
ATOM 746 C C . GLN A 1 96 ? -8.198 -12.475 -0.178 1.00 95.75 96 GLN A C 1
ATOM 748 O O . GLN A 1 96 ? -8.802 -12.005 0.784 1.00 95.75 96 GLN A O 1
ATOM 753 N N . ALA A 1 97 ? -8.060 -13.792 -0.357 1.00 95.38 97 ALA A N 1
ATOM 754 C CA . ALA A 1 97 ? -8.636 -14.777 0.557 1.00 95.38 97 ALA A CA 1
ATOM 755 C C . ALA A 1 97 ? -8.061 -14.664 1.981 1.00 95.38 97 ALA A C 1
ATOM 757 O O . ALA A 1 97 ? -8.821 -14.689 2.946 1.00 95.38 97 ALA A O 1
ATOM 758 N N . MET A 1 98 ? -6.743 -14.472 2.120 1.00 96.44 98 MET A N 1
ATOM 759 C CA . MET A 1 98 ? -6.106 -14.282 3.433 1.00 96.44 98 MET A CA 1
ATOM 760 C C . MET A 1 98 ? -6.575 -12.992 4.120 1.00 96.44 98 MET A C 1
ATOM 762 O O . MET A 1 98 ? -6.817 -12.985 5.324 1.00 96.44 98 MET A O 1
ATOM 766 N N . VAL A 1 99 ? -6.733 -11.899 3.365 1.00 97.38 99 VAL A N 1
ATOM 767 C CA . VAL A 1 99 ? -7.246 -10.629 3.908 1.00 97.38 99 VAL A CA 1
ATOM 768 C C . VAL A 1 99 ? -8.692 -10.779 4.382 1.00 97.38 99 VAL A C 1
ATOM 770 O O . VAL A 1 99 ? -9.032 -10.316 5.471 1.00 97.38 99 VAL A O 1
ATOM 773 N N . GLN A 1 100 ? -9.533 -11.447 3.590 1.00 97.56 100 GLN A N 1
ATOM 774 C CA . GLN A 1 100 ? -10.926 -11.712 3.941 1.00 97.56 100 GLN A CA 1
ATOM 775 C C . GLN A 1 100 ? -11.036 -12.570 5.214 1.00 97.56 100 GLN A C 1
ATOM 777 O O . GLN A 1 100 ? -11.816 -12.243 6.108 1.00 97.56 100 GLN A O 1
ATOM 782 N N . GLU A 1 101 ? -10.219 -13.619 5.338 1.00 96.25 101 GLU A N 1
ATOM 783 C CA . GLU A 1 101 ? -10.170 -14.478 6.528 1.00 96.25 101 GLU A CA 1
ATOM 784 C C . GLU A 1 101 ? -9.777 -13.696 7.793 1.00 96.25 101 GLU A C 1
ATOM 786 O O . GLU A 1 101 ? -10.432 -13.820 8.832 1.00 96.25 101 GLU A O 1
ATOM 791 N N . GLU A 1 102 ? -8.749 -12.845 7.715 1.00 97.38 102 GLU A N 1
ATOM 792 C CA . GLU A 1 102 ? -8.318 -12.026 8.854 1.00 97.38 102 GLU A CA 1
ATOM 793 C C . GLU A 1 102 ? -9.382 -10.994 9.260 1.00 97.38 102 GLU A C 1
ATOM 795 O O . GLU A 1 102 ? -9.640 -10.815 10.453 1.00 97.38 102 GLU A O 1
ATOM 800 N N . LEU A 1 103 ? -10.073 -10.370 8.297 1.00 97.62 103 LEU A N 1
ATOM 801 C CA . LEU A 1 103 ? -11.210 -9.485 8.582 1.00 97.62 103 LEU A CA 1
ATOM 802 C C . LEU A 1 103 ? -12.342 -10.226 9.300 1.00 97.62 103 LEU A C 1
ATOM 804 O O . LEU A 1 103 ? -12.884 -9.730 10.290 1.00 97.62 103 LEU A O 1
ATOM 808 N N . GLU A 1 104 ? -12.688 -11.429 8.846 1.00 97.38 104 GLU A N 1
ATOM 809 C CA . GLU A 1 104 ? -13.719 -12.242 9.489 1.00 97.38 104 GLU A CA 1
ATOM 810 C C . GLU A 1 104 ? -13.318 -12.673 10.899 1.00 97.38 104 GLU A C 1
ATOM 812 O O . GLU A 1 104 ? -14.142 -12.657 11.821 1.00 97.38 104 GLU A O 1
ATOM 817 N N . ARG A 1 105 ? -12.050 -13.040 11.089 1.00 96.81 105 ARG A N 1
ATOM 818 C CA . ARG A 1 105 ? -11.492 -13.381 12.396 1.00 96.81 105 ARG A CA 1
ATOM 819 C C . ARG A 1 105 ? -11.564 -12.190 13.350 1.00 96.81 105 ARG A C 1
ATOM 821 O O . ARG A 1 105 ? -12.026 -12.362 14.482 1.00 96.81 105 ARG A O 1
ATOM 828 N N . LEU A 1 106 ? -11.187 -10.996 12.895 1.00 96.75 106 LEU A N 1
ATOM 829 C CA . LEU A 1 106 ? -11.298 -9.758 13.669 1.00 96.75 106 LEU A CA 1
ATOM 830 C C . LEU A 1 106 ? -12.756 -9.437 14.012 1.00 96.75 106 LEU A C 1
ATOM 832 O O . LEU A 1 106 ? -13.058 -9.216 15.180 1.00 96.75 106 LEU A O 1
ATOM 836 N N . ALA A 1 107 ? -13.682 -9.533 13.057 1.00 95.62 107 ALA A N 1
ATOM 837 C CA . ALA A 1 107 ? -15.107 -9.295 13.301 1.00 95.62 107 ALA A CA 1
ATOM 838 C C . ALA A 1 107 ? -15.726 -10.304 14.291 1.00 95.62 107 ALA A C 1
ATOM 840 O O . ALA A 1 107 ? -16.676 -9.999 15.019 1.00 95.62 107 ALA A O 1
ATOM 841 N N . ARG A 1 108 ? -15.230 -11.548 14.333 1.00 92.69 108 ARG A N 1
ATOM 842 C CA . ARG A 1 108 ? -15.626 -12.531 15.360 1.00 92.69 108 ARG A CA 1
ATOM 843 C C . ARG A 1 108 ? -15.076 -12.155 16.733 1.00 92.69 108 ARG A C 1
ATOM 845 O O . ARG A 1 108 ? -15.806 -12.267 17.715 1.00 92.69 108 ARG A O 1
ATOM 852 N N . LEU A 1 109 ? -13.816 -11.728 16.808 1.00 93.62 109 LEU A N 1
ATOM 853 C CA . LEU A 1 109 ? -13.196 -11.286 18.058 1.00 93.62 109 LEU A CA 1
ATOM 854 C C . LEU A 1 109 ? -13.860 -10.018 18.603 1.00 93.62 109 LEU A C 1
ATOM 856 O O . LEU A 1 109 ? -14.152 -9.966 19.792 1.00 93.62 109 LEU A O 1
ATOM 860 N N . GLU A 1 110 ? -14.178 -9.050 17.746 1.00 87.12 110 GLU A N 1
ATOM 861 C CA . GLU A 1 110 ? -14.890 -7.823 18.111 1.00 87.12 110 GLU A CA 1
ATOM 862 C C . GLU A 1 110 ? -16.287 -8.125 18.658 1.00 87.12 110 GLU A C 1
ATOM 864 O O . GLU A 1 110 ? -16.653 -7.631 19.723 1.00 87.12 110 GLU A O 1
ATOM 869 N N . ARG A 1 111 ? -17.050 -9.004 17.995 1.00 87.50 111 ARG A N 1
ATOM 870 C CA . ARG A 1 111 ? -18.357 -9.452 18.503 1.00 87.50 111 ARG A CA 1
ATOM 871 C C . ARG A 1 111 ? -18.258 -10.140 19.857 1.00 87.50 111 ARG A C 1
ATOM 873 O O . ARG A 1 111 ? -19.112 -9.909 20.697 1.00 87.50 111 ARG A O 1
ATOM 880 N N . ARG A 1 112 ? -17.222 -10.950 20.092 1.00 82.12 112 ARG A N 1
ATOM 881 C CA . ARG A 1 112 ? -16.987 -11.567 21.407 1.00 82.12 112 ARG A CA 1
ATOM 882 C C . ARG A 1 112 ? -16.639 -10.515 22.4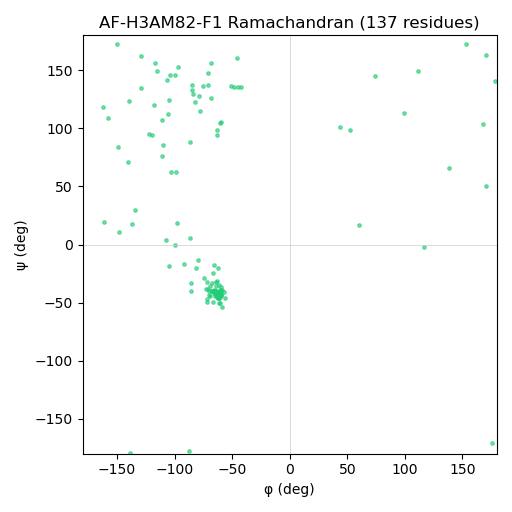55 1.00 82.12 112 ARG A C 1
ATOM 884 O O . ARG A 1 112 ? -17.270 -10.467 23.499 1.00 82.12 112 ARG A O 1
ATOM 891 N N . ALA A 1 113 ? -15.698 -9.621 22.165 1.00 77.06 113 ALA A N 1
ATOM 892 C CA . ALA A 1 113 ? -15.325 -8.549 23.085 1.00 77.06 113 ALA A CA 1
ATOM 893 C C . ALA A 1 113 ? -16.522 -7.646 23.432 1.00 77.06 113 ALA A C 1
ATOM 895 O O . ALA A 1 113 ? -16.698 -7.250 24.582 1.00 77.06 113 ALA A O 1
ATOM 896 N N . THR A 1 114 ? -17.382 -7.357 22.458 1.00 69.50 114 THR A N 1
ATOM 897 C CA . THR A 1 114 ? -18.594 -6.554 22.659 1.00 69.50 114 THR A CA 1
ATOM 898 C C . THR A 1 114 ? -19.768 -7.339 23.233 1.00 69.50 114 THR A C 1
ATOM 900 O O . THR A 1 114 ? -20.629 -6.700 23.816 1.00 69.50 114 THR A O 1
ATOM 903 N N . SER A 1 115 ? -19.821 -8.675 23.139 1.00 70.50 115 SER A N 1
ATOM 904 C CA . SER A 1 115 ? -20.859 -9.501 23.780 1.00 70.50 115 SER A CA 1
ATOM 905 C C . SER A 1 115 ? -20.536 -9.858 25.229 1.00 70.50 115 SER A C 1
ATOM 907 O O . SER A 1 115 ? -21.444 -9.963 26.047 1.00 70.50 115 SER A O 1
ATOM 909 N N . GLU A 1 116 ? -19.257 -10.028 25.573 1.00 67.38 116 GLU A N 1
ATOM 910 C CA . GLU A 1 116 ? -18.832 -10.326 26.947 1.00 67.38 116 GLU A CA 1
ATOM 911 C C . GLU A 1 116 ? -19.122 -9.153 27.895 1.00 67.38 116 GLU A C 1
ATOM 913 O O . GLU A 1 116 ? -19.611 -9.359 29.000 1.00 67.38 116 GLU A O 1
ATOM 918 N N . ASN A 1 117 ? -18.910 -7.908 27.457 1.00 72.19 117 ASN A N 1
ATOM 919 C CA . ASN A 1 117 ? -19.175 -6.718 28.274 1.00 72.19 117 ASN A CA 1
ATOM 920 C C . ASN A 1 117 ? -20.644 -6.578 28.749 1.00 72.19 117 ASN A C 1
ATOM 922 O O . ASN A 1 117 ? -20.861 -6.447 29.957 1.00 72.19 117 ASN A O 1
ATOM 926 N N . PRO A 1 118 ? -21.669 -6.620 27.873 1.00 73.62 118 PRO A N 1
ATOM 927 C CA . PRO A 1 118 ? -23.065 -6.551 28.285 1.00 73.62 118 PRO A CA 1
ATOM 928 C C . PRO A 1 118 ? -23.512 -7.815 29.025 1.00 73.62 118 PRO A C 1
ATOM 930 O O . PRO A 1 118 ? -24.252 -7.689 29.995 1.00 73.62 118 PRO A O 1
ATOM 933 N N . ASN A 1 119 ? -23.035 -9.012 28.655 1.00 79.44 119 ASN A N 1
ATOM 934 C CA . ASN A 1 119 ? -23.370 -10.241 29.387 1.00 79.44 119 ASN A CA 1
ATOM 935 C C . ASN A 1 119 ? -22.844 -10.213 30.829 1.00 79.44 119 ASN A C 1
ATOM 937 O O . ASN A 1 119 ? -23.550 -10.608 31.755 1.00 79.44 119 ASN A O 1
ATOM 941 N N . LEU A 1 120 ? -21.628 -9.704 31.040 1.00 79.62 120 LEU A N 1
ATOM 942 C CA . LEU A 1 120 ? -21.022 -9.597 32.365 1.00 79.62 120 LEU A CA 1
ATOM 943 C C . LEU A 1 120 ? -21.703 -8.517 33.218 1.00 79.62 120 LEU A C 1
ATOM 945 O O . LEU A 1 120 ? -21.922 -8.724 34.413 1.00 79.62 120 LEU A O 1
ATOM 949 N N . ALA A 1 121 ? -22.094 -7.393 32.611 1.00 81.88 121 ALA A N 1
ATOM 950 C CA . ALA A 1 121 ? -22.884 -6.363 33.282 1.00 81.88 121 ALA A CA 1
ATOM 951 C C . ALA A 1 121 ? -24.258 -6.894 33.728 1.00 81.88 121 ALA A C 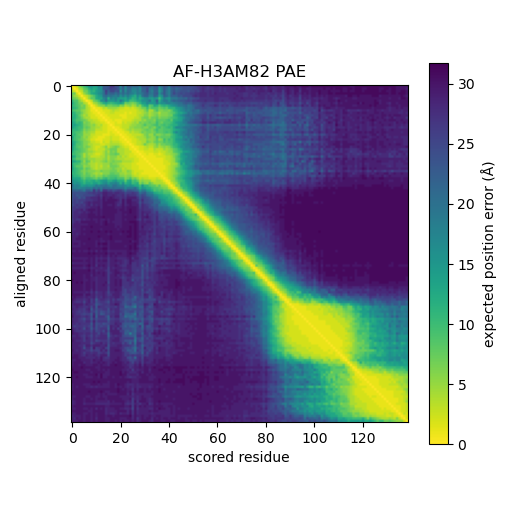1
ATOM 953 O O . ALA A 1 121 ? -24.644 -6.693 34.879 1.00 81.88 121 ALA A O 1
ATOM 954 N N . LEU A 1 122 ? -24.947 -7.633 32.856 1.00 86.75 122 LEU A N 1
ATOM 955 C CA . LEU A 1 122 ? -26.272 -8.198 33.124 1.00 86.75 122 LEU A CA 1
ATOM 956 C C . LEU A 1 122 ? -26.212 -9.287 34.210 1.00 86.75 122 LEU A C 1
ATOM 958 O O . LEU A 1 122 ? -27.046 -9.306 35.114 1.00 86.75 122 LEU A O 1
ATOM 962 N N . LEU A 1 123 ? -25.175 -10.133 34.199 1.00 88.62 123 LEU A N 1
ATOM 963 C CA . LEU A 1 123 ? -24.941 -11.124 35.256 1.00 88.62 123 LEU A CA 1
ATOM 964 C C . LEU A 1 123 ? -24.690 -10.459 36.621 1.00 88.62 123 LEU A C 1
ATOM 966 O O . LEU A 1 123 ? -25.203 -10.911 37.646 1.00 88.62 123 LEU A O 1
ATOM 970 N N . ARG A 1 124 ? -23.915 -9.367 36.642 1.00 89.00 124 ARG A N 1
ATOM 971 C CA . ARG A 1 124 ? -23.659 -8.591 37.862 1.00 89.00 124 ARG A CA 1
ATOM 972 C C . ARG A 1 124 ? -24.929 -7.926 38.389 1.00 89.00 124 ARG A C 1
ATOM 974 O O . ARG A 1 124 ? -25.129 -7.907 39.601 1.00 89.00 124 ARG A O 1
ATOM 981 N N . GLU A 1 125 ? -25.755 -7.374 37.504 1.00 90.44 125 GLU A N 1
ATOM 982 C CA . GLU A 1 125 ? -27.039 -6.774 37.868 1.00 90.44 125 GLU A CA 1
ATOM 983 C C . GLU A 1 125 ? -27.957 -7.812 38.516 1.00 90.44 125 GLU A C 1
ATOM 985 O O . GLU A 1 125 ? -28.408 -7.594 39.638 1.00 90.44 125 GLU A O 1
ATOM 990 N N . GLN A 1 126 ? -28.133 -8.978 37.883 1.00 93.31 126 GLN A N 1
ATOM 991 C CA . GLN A 1 126 ? -28.941 -10.071 38.431 1.00 93.31 126 GLN A CA 1
ATOM 992 C C . GLN A 1 126 ? -28.467 -10.508 39.819 1.00 93.31 126 GLN A C 1
ATOM 994 O O . GLN A 1 126 ? -29.275 -10.612 40.740 1.00 93.31 126 GLN A O 1
ATOM 999 N N . ALA A 1 127 ? -27.155 -10.687 40.001 1.00 92.81 127 ALA A N 1
ATOM 1000 C CA . ALA A 1 127 ? -26.589 -11.034 41.302 1.00 92.81 127 ALA A CA 1
ATOM 1001 C C . ALA A 1 127 ? -26.893 -9.970 42.374 1.00 92.81 127 ALA A C 1
ATOM 1003 O O . ALA A 1 127 ? -27.148 -10.306 43.533 1.00 92.81 127 ALA A O 1
ATOM 1004 N N . MET A 1 128 ? -26.895 -8.688 41.993 1.00 93.38 128 MET A N 1
ATOM 1005 C CA . MET A 1 128 ? -27.244 -7.587 42.891 1.00 93.38 128 MET A CA 1
ATOM 1006 C C . MET A 1 128 ? -28.739 -7.608 43.246 1.00 93.38 128 MET A C 1
ATOM 1008 O O . MET A 1 128 ? -29.091 -7.506 44.421 1.00 93.38 128 MET A O 1
ATOM 1012 N N . THR A 1 129 ? -29.613 -7.817 42.256 1.00 93.44 129 THR A N 1
ATOM 1013 C CA . THR A 1 129 ? -31.068 -7.914 42.453 1.00 93.44 129 THR A CA 1
ATOM 1014 C C . THR A 1 129 ? -31.446 -9.093 43.348 1.00 93.44 129 THR A C 1
ATOM 1016 O O . THR A 1 129 ? -32.306 -8.965 44.222 1.00 93.44 129 THR A O 1
ATOM 1019 N N . ASP A 1 130 ? -30.795 -10.242 43.172 1.00 92.94 130 ASP A N 1
ATOM 1020 C CA . ASP A 1 130 ? -31.036 -11.424 43.998 1.00 92.94 130 ASP A CA 1
ATOM 1021 C C . ASP A 1 130 ? -30.565 -11.215 45.440 1.00 92.94 130 ASP A C 1
ATOM 1023 O O . ASP A 1 130 ? -31.281 -11.574 46.379 1.00 92.94 130 ASP A O 1
ATOM 1027 N N . GLN A 1 131 ? -29.414 -10.561 45.636 1.00 93.62 131 GLN A N 1
ATOM 1028 C CA . GLN A 1 131 ? -28.940 -10.177 46.966 1.00 93.62 131 GLN A CA 1
ATOM 1029 C C . GLN A 1 131 ? -29.936 -9.241 47.669 1.00 93.62 131 GLN A C 1
ATOM 1031 O O . GLN A 1 131 ? -30.234 -9.419 48.852 1.00 93.62 131 GLN A O 1
ATOM 1036 N N . GLU A 1 132 ? -30.474 -8.252 46.959 1.00 90.94 132 GLU A N 1
ATOM 1037 C CA . GLU A 1 132 ? -31.455 -7.311 47.503 1.00 90.94 132 GLU A CA 1
ATOM 1038 C C . GLU A 1 132 ? -32.796 -7.997 47.824 1.00 90.94 132 GLU A C 1
ATOM 1040 O O . GLU A 1 132 ? -33.369 -7.798 48.901 1.00 90.94 132 GLU A O 1
ATOM 1045 N N . ARG A 1 133 ? -33.252 -8.915 46.961 1.00 93.94 133 ARG A N 1
ATOM 1046 C CA . ARG A 1 133 ? -34.413 -9.782 47.230 1.00 93.94 133 ARG A CA 1
ATOM 1047 C C . ARG A 1 133 ? -34.215 -10.692 48.438 1.00 93.94 133 ARG A C 1
ATOM 1049 O O . ARG A 1 133 ? -35.178 -10.991 49.135 1.00 93.94 133 ARG A O 1
ATOM 1056 N N . GLN A 1 134 ? -33.002 -11.175 48.685 1.00 92.69 134 GLN A N 1
ATOM 1057 C CA . GLN A 1 134 ? -32.713 -11.976 49.875 1.00 92.69 134 GLN A CA 1
ATOM 1058 C C . GLN A 1 134 ? -32.683 -11.124 51.145 1.00 92.69 134 GLN A C 1
ATOM 1060 O O . GLN A 1 134 ? -33.178 -11.573 52.175 1.00 92.69 134 GLN A O 1
ATOM 1065 N N . ARG A 1 135 ? -32.147 -9.898 51.081 1.00 92.69 135 ARG A N 1
ATOM 1066 C CA . ARG A 1 135 ? -32.146 -8.961 52.218 1.00 92.69 135 ARG A CA 1
ATOM 1067 C C . ARG A 1 135 ? -33.557 -8.554 52.629 1.00 92.69 135 ARG A C 1
ATOM 1069 O O . ARG A 1 135 ? -33.863 -8.569 53.812 1.00 92.69 135 ARG A O 1
ATOM 1076 N N . THR A 1 136 ? -34.422 -8.250 51.666 1.00 91.44 136 THR A N 1
ATOM 1077 C CA . THR A 1 136 ? -35.818 -7.851 51.935 1.00 91.44 136 THR A CA 1
ATOM 1078 C C . THR A 1 136 ? -36.673 -8.967 52.530 1.00 91.44 136 THR A C 1
ATOM 1080 O O . THR A 1 136 ? -37.631 -8.674 53.226 1.00 91.44 136 THR A O 1
ATOM 1083 N N . LYS A 1 137 ? -36.327 -10.239 52.302 1.00 89.12 137 LYS A N 1
ATOM 1084 C CA . LYS A 1 137 ? -37.002 -11.393 52.923 1.00 89.12 137 LYS A CA 1
ATOM 1085 C C . LYS A 1 137 ? -36.556 -11.678 54.362 1.00 89.12 137 LYS A C 1
ATOM 1087 O O . LYS A 1 137 ? -37.170 -12.512 55.017 1.00 89.12 137 LYS A O 1
ATOM 1092 N N . GLN A 1 138 ? -35.452 -11.077 54.805 1.00 82.50 138 GLN A N 1
ATOM 1093 C CA . GLN A 1 138 ? -34.924 -11.219 56.168 1.00 82.50 138 GLN A CA 1
ATOM 1094 C C . GLN A 1 138 ? -35.300 -10.037 57.078 1.00 82.50 138 GLN A C 1
ATOM 1096 O O . GLN A 1 138 ? -34.915 -10.033 58.246 1.00 82.50 138 GLN A O 1
ATOM 1101 N N . LEU A 1 139 ? -36.025 -9.053 56.538 1.00 66.88 139 LEU A N 1
ATOM 1102 C CA . LEU A 1 139 ? -36.710 -7.986 57.269 1.00 66.88 139 LEU A CA 1
ATOM 1103 C C . LEU A 1 139 ? -38.181 -8.362 57.465 1.00 66.88 139 LEU A C 1
ATOM 1105 O O . LEU A 1 139 ? -38.722 -7.986 58.526 1.00 66.88 139 LEU A O 1
#

Solvent-accessible surface area (backbone atoms only — not comparable to full-atom values): 9353 Å² total; per-residue (Å²): 140,90,78,91,79,57,91,90,67,79,72,43,75,43,66,50,100,82,70,45,83,42,77,75,41,73,84,82,77,53,69,71,58,51,51,50,51,52,55,59,50,45,78,78,59,73,78,72,82,77,87,84,86,85,85,83,90,89,82,89,87,80,91,85,85,85,84,85,81,88,79,87,81,88,73,87,76,89,79,76,82,86,85,87,70,62,68,60,57,56,48,52,51,52,51,50,50,52,53,52,51,52,52,51,52,48,55,51,50,50,52,48,59,62,47,50,55,57,52,53,50,51,52,53,48,52,54,50,52,52,53,50,57,53,54,63,72,75,108

Secondary structure (DSSP, 8-state):
----S-TT---EEEE-TTS-EEEEES-PPPHHHHHHHHHHHHTT----------S--------------------------S-SSSHHHHHHHHHHHHHHHHHHHHHHHHHHHHHHHHHHHHHHHHHHHHHHHHHHTT-

Foldseek 3Di:
DDDPPDVPDDWDWDADPVRDIDTPDDDDDDPVVVVVVVVVVVVVPPPDDDDDDDDDDDDDDDDDDDDDDDDDDDDDPPDDPDDDPPVVVVVVVVVVVVVVVVVVVVVVVVCVVVVCVVVVVVVVVVVVVVVVVVVVVVD

Organism: Latimeria chalumnae (NCBI:txid7897)

Mean predicted aligned error: 22.17 Å